Protein AF-A0A540MMQ7-F1 (afdb_monomer_lite)

Secondary structure (DSSP, 8-state):
-HHHHHHHHS-TTTS-HHHHHHHHH-HHHHHHHHHHHHHHTT--HHHHHHHHHHHHHHHHHHHHHHS-GGGS---------------------------------------

Radius of gyration: 33.76 Å; chains: 1; bounding box: 58×50×87 Å

Organism: Malus baccata (NCBI:txid106549)

Sequence (111 aa):
MKVKFDKYWGDLVKVNHFLFVGLVLDPRYKLGYVPHILKRRGCSIDEAMAKKDEIKSLIFKLYDEYIPSSNQPSVSSANSCSNTTSTTTTIGGADRNQHGRGKKRAEMDES

Structure (mmCIF, N/CA/C/O backbone):
data_AF-A0A540MMQ7-F1
#
_entry.id   AF-A0A540MMQ7-F1
#
loop_
_atom_site.group_PDB
_atom_site.id
_atom_site.type_symbol
_atom_site.label_atom_id
_atom_site.label_alt_id
_atom_site.label_comp_id
_atom_site.label_asym_id
_atom_site.label_entity_id
_atom_site.label_seq_id
_atom_site.pdbx_PDB_ins_code
_atom_site.Cartn_x
_atom_site.Cartn_y
_atom_site.Cartn_z
_atom_site.occupancy
_atom_site.B_iso_or_equiv
_atom_site.auth_seq_id
_atom_site.auth_comp_id
_atom_site.auth_asym_id
_atom_site.auth_atom_id
_atom_site.pdbx_PDB_model_num
ATOM 1 N N . MET A 1 1 ? -7.781 -25.277 7.751 1.00 85.75 1 MET A N 1
ATOM 2 C CA . MET A 1 1 ? -7.780 -23.858 7.308 1.00 85.75 1 MET A CA 1
ATOM 3 C C . MET A 1 1 ? -8.276 -23.665 5.878 1.00 85.75 1 MET A C 1
ATOM 5 O O . MET A 1 1 ? -9.071 -22.756 5.682 1.00 85.75 1 MET A O 1
ATOM 9 N N . LYS A 1 2 ? -7.914 -24.535 4.922 1.00 85.44 2 LYS A N 1
ATOM 10 C CA . LYS A 1 2 ? -8.359 -24.464 3.516 1.00 85.44 2 LYS A CA 1
ATOM 11 C C . LYS A 1 2 ? -9.884 -24.360 3.326 1.00 85.44 2 LYS A C 1
ATOM 13 O O . LYS A 1 2 ? -10.344 -23.446 2.668 1.00 85.44 2 LYS A O 1
ATOM 18 N N . VAL A 1 3 ? -10.672 -25.175 4.034 1.00 87.12 3 VAL A N 1
ATOM 19 C CA . VAL A 1 3 ? -12.153 -25.156 3.956 1.00 87.12 3 VAL A CA 1
ATOM 20 C C . VAL A 1 3 ? -12.768 -23.780 4.271 1.00 87.12 3 VAL A C 1
ATOM 22 O O . VAL A 1 3 ? -13.75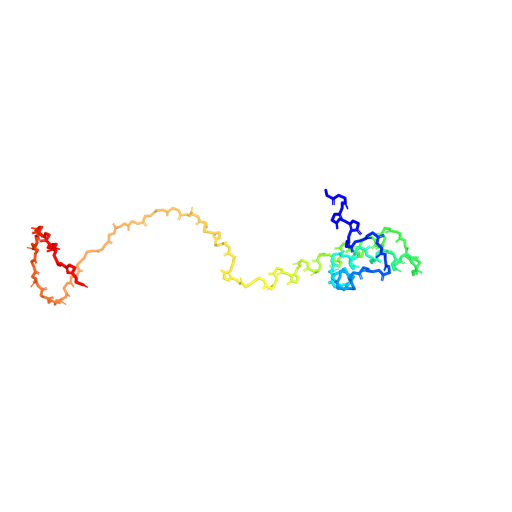2 -23.383 3.656 1.00 87.12 3 VAL A O 1
ATOM 25 N N . LYS A 1 4 ? -12.192 -23.022 5.217 1.00 84.62 4 LYS A N 1
ATOM 26 C CA . LYS A 1 4 ? -12.664 -21.662 5.534 1.00 84.62 4 LYS A CA 1
ATOM 27 C C . LYS A 1 4 ? -12.245 -20.666 4.455 1.00 84.62 4 LYS A C 1
ATOM 29 O O . LYS A 1 4 ? -13.023 -19.783 4.127 1.00 84.62 4 LYS A O 1
ATOM 34 N N . PHE A 1 5 ? -11.037 -20.817 3.914 1.00 83.81 5 PHE A N 1
ATOM 35 C CA . PHE A 1 5 ? -10.569 -19.995 2.803 1.00 83.81 5 PHE A CA 1
ATOM 36 C C . PHE A 1 5 ? -11.463 -20.198 1.578 1.00 83.81 5 PHE A C 1
ATOM 38 O O . PHE A 1 5 ? -12.049 -19.236 1.105 1.00 83.81 5 PHE A O 1
ATOM 45 N N . ASP A 1 6 ? -11.688 -21.442 1.162 1.00 84.75 6 ASP A N 1
ATOM 46 C CA . ASP A 1 6 ? -12.511 -21.765 -0.007 1.00 84.75 6 ASP A CA 1
ATOM 47 C C . ASP A 1 6 ? -13.960 -21.266 0.155 1.00 84.75 6 ASP A C 1
ATOM 49 O O . ASP A 1 6 ? -14.557 -20.780 -0.801 1.00 84.75 6 ASP A O 1
ATOM 53 N N . LYS A 1 7 ? -14.508 -21.281 1.381 1.00 83.31 7 LYS A N 1
ATOM 54 C CA . LYS A 1 7 ? -15.847 -20.743 1.680 1.00 83.31 7 LYS A CA 1
ATOM 55 C C . LYS A 1 7 ? -15.977 -19.235 1.429 1.00 83.31 7 LYS A C 1
ATOM 57 O O . LYS A 1 7 ? -17.043 -18.796 1.010 1.00 83.31 7 LYS A O 1
ATOM 62 N N . TYR A 1 8 ? -14.947 -18.448 1.742 1.00 82.12 8 TYR A N 1
ATOM 63 C CA . TYR A 1 8 ? -15.009 -16.981 1.662 1.00 82.12 8 TYR A CA 1
ATOM 64 C C . TYR A 1 8 ? -14.258 -16.390 0.467 1.00 82.12 8 TYR A C 1
ATOM 66 O O . TYR A 1 8 ? -14.541 -15.253 0.117 1.00 82.12 8 TYR A O 1
ATOM 74 N N . TRP A 1 9 ? -13.330 -17.139 -0.134 1.00 80.12 9 TRP A N 1
ATOM 75 C CA . TRP A 1 9 ? -12.398 -16.691 -1.176 1.00 80.12 9 TRP A CA 1
ATOM 76 C C . TRP A 1 9 ? -12.297 -17.644 -2.376 1.00 80.12 9 TRP A C 1
ATOM 78 O O . TRP A 1 9 ? -11.672 -17.285 -3.368 1.00 80.12 9 TRP A O 1
ATOM 88 N N . GLY A 1 10 ? -12.863 -18.855 -2.302 1.00 80.50 10 GLY A N 1
ATOM 89 C CA . GLY A 1 10 ? -12.688 -19.883 -3.336 1.00 80.50 10 GLY A CA 1
ATOM 90 C C . GLY A 1 10 ? -13.501 -19.645 -4.608 1.00 80.50 10 GLY A C 1
ATOM 91 O O . GLY A 1 10 ? -13.077 -20.048 -5.686 1.00 80.50 10 GLY A O 1
ATOM 92 N N . ASP A 1 11 ? -14.644 -18.968 -4.496 1.00 84.69 11 ASP A N 1
ATOM 93 C CA . ASP A 1 11 ? -15.489 -18.600 -5.632 1.00 84.69 11 ASP A CA 1
ATOM 94 C C . ASP A 1 11 ? -15.607 -17.074 -5.706 1.00 84.69 11 ASP A C 1
ATOM 96 O O . ASP A 1 11 ? -16.290 -16.455 -4.888 1.00 84.69 11 ASP A O 1
ATOM 100 N N . LEU A 1 12 ? -14.939 -16.470 -6.694 1.00 80.00 12 LEU A N 1
ATOM 101 C CA . LEU A 1 12 ? -14.956 -15.022 -6.934 1.00 80.00 12 LEU A CA 1
ATOM 102 C C . LEU A 1 12 ? -16.353 -14.493 -7.293 1.00 80.00 12 LEU A C 1
ATOM 104 O O . LEU A 1 12 ? -16.599 -13.304 -7.125 1.00 80.00 12 LEU A O 1
ATOM 108 N N . VAL A 1 13 ? -17.272 -15.353 -7.7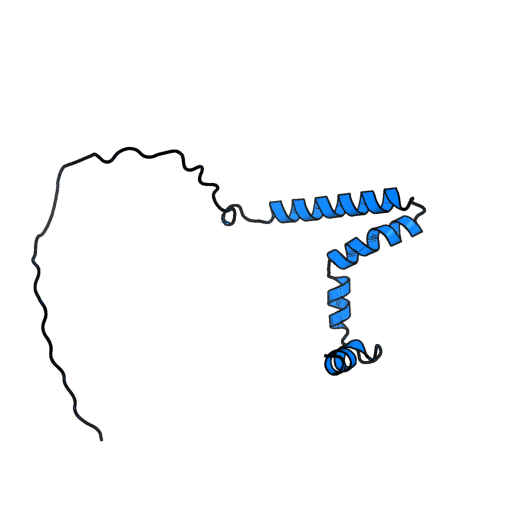48 1.00 81.44 13 VAL A N 1
ATOM 109 C CA . VAL A 1 13 ? -18.664 -14.975 -8.044 1.00 81.44 13 VAL A CA 1
ATOM 110 C C . VAL A 1 13 ? -19.502 -14.902 -6.763 1.00 81.44 13 VAL A C 1
ATOM 112 O O . VAL A 1 13 ? -20.435 -14.109 -6.677 1.00 81.44 13 VAL A O 1
ATOM 115 N N . LYS A 1 14 ? -19.168 -15.703 -5.743 1.00 82.88 14 LYS A N 1
ATOM 116 C CA . LYS A 1 14 ? -19.898 -15.778 -4.458 1.00 82.88 14 LYS A CA 1
ATOM 117 C C . LYS A 1 14 ? -19.191 -15.061 -3.309 1.00 82.88 14 LYS A C 1
ATOM 119 O O . LYS A 1 14 ? -19.641 -15.116 -2.164 1.00 82.88 14 LYS A O 1
ATOM 124 N N . VAL A 1 15 ? -18.065 -14.425 -3.604 1.00 84.75 15 VAL A N 1
ATOM 125 C CA . VAL A 1 15 ? -17.214 -13.748 -2.633 1.00 84.75 15 VAL A CA 1
ATOM 126 C C . VAL A 1 15 ? -17.953 -12.560 -2.006 1.00 84.75 15 VAL A C 1
ATOM 128 O O . VAL A 1 15 ? -18.7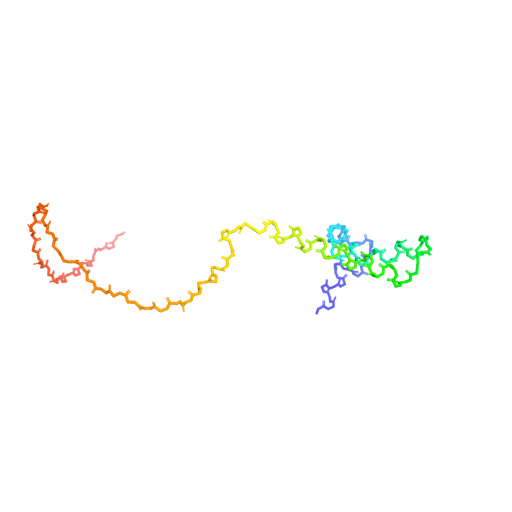29 -11.861 -2.661 1.00 84.75 15 VAL A O 1
ATOM 131 N N . ASN A 1 16 ? -17.711 -12.290 -0.725 1.00 85.19 16 ASN A N 1
ATOM 132 C CA . ASN A 1 16 ? -18.310 -11.124 -0.084 1.00 85.19 16 ASN A CA 1
ATOM 133 C C . ASN A 1 16 ? -17.619 -9.836 -0.569 1.00 85.19 16 ASN A C 1
ATOM 135 O O . ASN A 1 16 ? -16.444 -9.613 -0.275 1.00 85.19 16 ASN A O 1
ATOM 139 N N . HIS A 1 17 ? -18.367 -8.955 -1.239 1.00 86.19 17 HIS A N 1
ATOM 140 C CA . HIS A 1 17 ? -17.886 -7.657 -1.725 1.00 86.19 17 HIS A CA 1
ATOM 141 C C . HIS A 1 17 ? -17.227 -6.797 -0.636 1.00 86.19 17 HIS A C 1
ATOM 143 O O . HIS A 1 17 ? -16.268 -6.082 -0.924 1.00 86.19 17 HIS A O 1
ATOM 149 N N . PHE A 1 18 ? -17.664 -6.898 0.626 1.00 85.75 18 PHE A N 1
ATOM 150 C CA . PHE A 1 18 ? -17.052 -6.152 1.733 1.00 85.75 18 PHE A CA 1
ATOM 151 C C . PHE A 1 18 ? -15.570 -6.490 1.949 1.00 85.75 18 PHE A C 1
ATOM 153 O O . PHE A 1 18 ? -14.811 -5.630 2.391 1.00 85.75 18 PHE A O 1
ATOM 160 N N . LEU A 1 19 ? -15.129 -7.700 1.586 1.00 84.75 19 LEU A N 1
ATOM 161 C CA . LEU A 1 19 ? -13.713 -8.077 1.645 1.00 84.75 19 LEU A CA 1
ATOM 162 C C . LEU A 1 19 ? -12.872 -7.242 0.666 1.00 84.75 19 LEU A C 1
ATOM 164 O O . LEU A 1 19 ? -11.764 -6.824 0.998 1.00 84.75 19 LEU A O 1
ATOM 168 N N . PHE A 1 20 ? -13.422 -6.929 -0.508 1.00 85.38 20 PHE A N 1
ATOM 169 C CA . PHE A 1 20 ? -12.775 -6.066 -1.499 1.00 85.38 20 PHE A CA 1
ATOM 170 C C . PHE A 1 20 ? -12.847 -4.599 -1.105 1.00 85.38 20 PHE A C 1
ATOM 172 O O . PHE A 1 20 ? -11.877 -3.876 -1.300 1.00 85.38 20 PHE A O 1
ATOM 179 N N . VAL A 1 21 ? -13.957 -4.160 -0.506 1.00 87.88 21 VAL A N 1
ATOM 180 C CA . VAL A 1 21 ? -14.062 -2.799 0.038 1.00 87.88 21 VAL A CA 1
ATOM 181 C C . VAL A 1 21 ? -12.972 -2.566 1.083 1.00 87.88 21 VAL A C 1
ATOM 183 O O . VAL A 1 21 ? -12.271 -1.562 1.008 1.00 87.88 21 VAL A O 1
ATOM 186 N N . GLY A 1 22 ? -12.751 -3.521 1.993 1.00 88.00 22 GLY A N 1
ATOM 187 C CA . GLY A 1 22 ? -11.644 -3.460 2.950 1.00 88.00 22 GLY A CA 1
ATOM 188 C C . GLY A 1 22 ? -10.276 -3.345 2.270 1.00 88.00 22 GLY A C 1
ATOM 189 O O . GLY A 1 22 ? -9.462 -2.525 2.678 1.00 88.00 22 GLY A O 1
ATOM 190 N N . LEU A 1 23 ? -10.047 -4.095 1.188 1.00 85.69 23 LEU A N 1
ATOM 191 C CA . LEU A 1 23 ? -8.804 -4.030 0.413 1.00 85.69 23 LEU A CA 1
ATOM 192 C C . LEU A 1 23 ? -8.603 -2.669 -0.277 1.00 85.69 23 LEU A C 1
ATOM 194 O O . LEU A 1 23 ? -7.495 -2.142 -0.293 1.00 85.69 23 LEU A O 1
ATOM 198 N N . VAL A 1 24 ? -9.670 -2.092 -0.837 1.00 85.75 24 VAL A N 1
ATOM 199 C CA . VAL A 1 24 ? -9.647 -0.777 -1.503 1.00 85.75 24 VAL A CA 1
ATOM 200 C C . VAL A 1 24 ? -9.418 0.353 -0.500 1.00 85.75 24 VAL A C 1
ATOM 202 O O . VAL A 1 24 ? -8.720 1.322 -0.811 1.00 85.75 24 VAL A O 1
ATOM 205 N N . LEU A 1 25 ? -10.013 0.235 0.688 1.00 87.94 25 LEU A N 1
ATOM 206 C CA . LEU A 1 25 ? -9.883 1.215 1.759 1.00 87.94 25 LEU A CA 1
ATOM 207 C C . LEU A 1 25 ? -8.580 1.067 2.551 1.00 87.94 25 LEU A C 1
ATOM 209 O O . LEU A 1 25 ? -8.197 2.035 3.200 1.00 87.94 25 LEU A O 1
ATOM 213 N N . ASP A 1 26 ? -7.883 -0.078 2.492 1.00 89.06 26 ASP A N 1
ATOM 214 C CA . ASP A 1 26 ? -6.608 -0.263 3.194 1.00 89.06 26 ASP A CA 1
ATOM 215 C C . ASP A 1 26 ? -5.517 0.638 2.573 1.00 89.06 26 ASP A C 1
ATOM 217 O O . ASP A 1 26 ? -5.050 0.387 1.450 1.00 89.06 26 ASP A O 1
ATOM 221 N N . PRO A 1 27 ? -5.043 1.674 3.297 1.00 84.25 27 PRO A N 1
ATOM 222 C CA . PRO A 1 27 ? -4.021 2.583 2.789 1.00 84.25 27 PRO A CA 1
ATOM 223 C C . PRO A 1 27 ? -2.714 1.862 2.445 1.00 84.25 27 PRO A C 1
ATOM 225 O O . PRO A 1 27 ? -1.992 2.297 1.549 1.00 84.25 27 PRO A O 1
ATOM 228 N N . ARG A 1 28 ? -2.417 0.732 3.104 1.00 86.00 28 ARG A N 1
ATOM 229 C CA . ARG A 1 28 ? -1.212 -0.072 2.847 1.00 86.00 28 ARG A CA 1
ATOM 230 C C . ARG A 1 28 ? -1.281 -0.743 1.484 1.00 86.00 28 ARG A C 1
ATOM 232 O O . ARG A 1 28 ? -0.289 -0.748 0.755 1.00 86.00 28 ARG A O 1
ATOM 239 N N . TYR A 1 29 ? -2.456 -1.257 1.122 1.00 89.25 29 TYR A N 1
ATOM 240 C CA . TYR A 1 29 ? -2.682 -1.838 -0.197 1.00 89.25 29 TYR A CA 1
ATOM 241 C C . TYR A 1 29 ? -2.573 -0.764 -1.286 1.00 89.25 29 TYR A C 1
ATOM 243 O O . TYR A 1 29 ? -1.837 -0.927 -2.262 1.00 89.25 29 TYR A O 1
ATOM 251 N N . LYS A 1 30 ? -3.213 0.392 -1.071 1.00 88.00 30 LYS A N 1
ATOM 252 C CA . LYS A 1 30 ? -3.176 1.523 -2.009 1.00 88.00 30 LYS A CA 1
ATOM 253 C C . LYS A 1 30 ? -1.762 2.088 -2.202 1.00 88.00 30 LYS A C 1
ATOM 255 O O . LYS A 1 30 ? -1.380 2.402 -3.328 1.00 88.00 30 LYS A O 1
ATOM 260 N N . LEU A 1 31 ? -0.956 2.147 -1.140 1.00 91.06 31 LEU A N 1
ATOM 261 C CA . LEU A 1 31 ? 0.451 2.557 -1.194 1.00 91.06 31 LEU A CA 1
ATOM 262 C C . LEU A 1 31 ? 1.315 1.569 -1.996 1.00 91.06 31 LEU A C 1
ATOM 264 O O . LEU A 1 31 ? 2.212 1.977 -2.733 1.00 91.06 31 LEU A O 1
ATOM 268 N N . GLY A 1 32 ? 1.027 0.268 -1.899 1.00 90.88 32 GLY A N 1
ATOM 269 C CA . GLY A 1 32 ? 1.657 -0.764 -2.726 1.00 90.88 32 GLY A CA 1
ATOM 270 C C . GLY A 1 32 ? 1.387 -0.593 -4.223 1.00 90.88 32 GLY A C 1
ATOM 271 O O . GLY A 1 32 ? 2.227 -0.966 -5.036 1.00 90.88 32 GLY A O 1
ATOM 272 N N . TYR A 1 33 ? 0.263 0.027 -4.588 1.00 90.56 33 TYR A N 1
ATOM 273 C CA . TYR A 1 33 ? -0.126 0.268 -5.976 1.00 90.56 33 TYR A CA 1
ATOM 274 C C . TYR A 1 33 ? 0.551 1.499 -6.613 1.00 90.56 33 TYR A C 1
ATOM 276 O O . TYR A 1 33 ? 0.631 1.598 -7.838 1.00 90.56 33 TYR A O 1
ATOM 284 N N . VAL A 1 34 ? 1.101 2.418 -5.810 1.00 90.38 34 VAL A N 1
ATOM 285 C CA . VAL A 1 34 ? 1.735 3.663 -6.287 1.00 90.38 34 VAL A CA 1
ATOM 286 C C . VAL A 1 34 ? 2.840 3.423 -7.329 1.00 90.38 34 VAL A C 1
ATOM 288 O O . VAL A 1 34 ? 2.785 4.060 -8.385 1.00 90.38 34 VAL A O 1
ATOM 291 N N . PRO A 1 35 ? 3.789 2.480 -7.139 1.00 92.12 35 PRO A N 1
ATOM 292 C CA . PRO A 1 35 ? 4.825 2.238 -8.138 1.00 92.12 35 PRO A CA 1
ATOM 293 C C . PRO A 1 35 ? 4.271 1.745 -9.474 1.00 92.12 35 PRO A C 1
ATOM 295 O O . PRO A 1 35 ? 4.805 2.075 -10.528 1.00 92.12 35 PRO A O 1
ATOM 298 N N . HIS A 1 36 ? 3.167 0.992 -9.456 1.00 91.31 36 HIS A N 1
ATOM 299 C CA . HIS A 1 36 ? 2.522 0.510 -10.676 1.00 91.31 36 HIS A CA 1
ATOM 300 C C . HIS A 1 36 ? 1.894 1.653 -11.482 1.00 91.31 36 HIS A C 1
ATOM 302 O O . HIS A 1 36 ? 1.985 1.654 -12.712 1.00 91.31 36 HIS A O 1
ATOM 308 N N . ILE A 1 37 ? 1.296 2.641 -10.805 1.00 91.19 37 ILE A N 1
ATOM 309 C CA . ILE A 1 37 ? 0.762 3.847 -11.454 1.00 91.19 37 ILE A CA 1
ATOM 310 C C . ILE A 1 37 ? 1.902 4.657 -12.077 1.00 91.19 37 ILE A C 1
ATOM 312 O O . ILE A 1 37 ? 1.806 5.050 -13.238 1.00 91.19 37 ILE A O 1
ATOM 316 N N . LEU A 1 38 ? 2.984 4.883 -11.330 1.00 91.50 38 LEU A N 1
ATOM 317 C CA . LEU A 1 38 ? 4.124 5.683 -11.788 1.00 91.50 38 LEU A CA 1
ATOM 318 C C . LEU A 1 38 ? 4.869 5.007 -12.942 1.00 91.50 38 LEU A C 1
ATOM 320 O O . LEU A 1 38 ? 5.173 5.655 -13.941 1.00 91.50 38 LEU A O 1
ATOM 324 N N . LYS A 1 39 ? 5.031 3.681 -12.889 1.00 91.94 39 LYS A N 1
ATOM 325 C CA . LYS A 1 39 ? 5.555 2.894 -14.011 1.00 91.94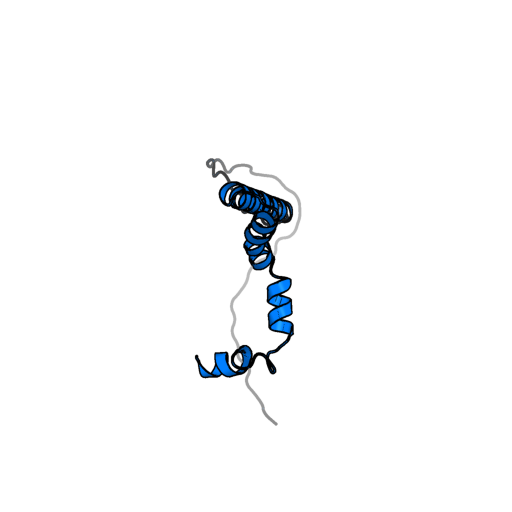 39 LYS A CA 1
ATOM 326 C C . LYS A 1 39 ? 4.693 3.046 -15.267 1.00 91.94 39 LYS A C 1
ATOM 328 O O . LYS A 1 39 ? 5.225 3.206 -16.359 1.00 91.94 39 LYS A O 1
ATOM 333 N N . ARG A 1 40 ? 3.359 3.044 -15.136 1.00 91.50 40 ARG A N 1
ATOM 334 C CA . ARG A 1 40 ? 2.443 3.281 -16.271 1.00 91.50 40 ARG A CA 1
ATOM 335 C C . ARG A 1 40 ? 2.564 4.701 -16.838 1.00 91.50 40 ARG A C 1
ATOM 337 O O . ARG A 1 40 ? 2.282 4.905 -18.013 1.00 91.50 40 ARG A O 1
ATOM 344 N N . ARG A 1 41 ? 2.971 5.673 -16.021 1.00 90.00 41 ARG A N 1
ATOM 345 C CA . ARG A 1 41 ? 3.227 7.060 -16.437 1.00 90.00 41 ARG A CA 1
ATOM 346 C C . ARG A 1 41 ? 4.601 7.262 -17.086 1.00 90.00 41 ARG A C 1
ATOM 348 O O . ARG A 1 41 ? 4.860 8.362 -17.555 1.00 90.00 41 ARG A O 1
ATOM 355 N N . GLY A 1 42 ? 5.439 6.225 -17.147 1.00 90.06 42 GLY A N 1
ATOM 356 C CA . GLY A 1 42 ? 6.770 6.284 -17.755 1.00 90.06 42 GLY A CA 1
ATOM 357 C C . GLY A 1 42 ? 7.900 6.647 -16.789 1.00 90.06 42 GLY A C 1
ATOM 358 O O . GLY A 1 42 ? 9.019 6.843 -17.246 1.00 90.06 42 GLY A O 1
ATOM 359 N N . CYS A 1 43 ? 7.641 6.715 -15.477 1.00 90.00 43 CYS A N 1
ATOM 360 C CA . CYS A 1 43 ? 8.703 6.893 -14.484 1.00 90.00 43 CYS A CA 1
ATOM 361 C C . CYS A 1 43 ? 9.585 5.643 -14.389 1.00 90.00 43 CYS A C 1
ATOM 363 O O . CYS A 1 43 ? 9.112 4.512 -14.576 1.00 90.00 43 CYS A O 1
ATOM 365 N N . SER A 1 44 ? 10.851 5.849 -14.025 1.00 92.94 44 SER A N 1
ATOM 366 C CA . SER A 1 44 ? 11.744 4.744 -13.685 1.00 92.94 44 SER A CA 1
ATOM 367 C C . SER A 1 44 ? 11.247 4.016 -12.427 1.00 92.94 44 SER A C 1
ATOM 369 O O . SER A 1 44 ? 10.492 4.558 -11.613 1.00 92.94 44 SER A O 1
ATOM 371 N N . ILE A 1 45 ? 11.638 2.748 -12.272 1.00 90.50 45 ILE A N 1
ATOM 372 C CA . ILE A 1 45 ? 11.252 1.949 -11.098 1.00 90.50 45 ILE A CA 1
ATOM 373 C C . ILE A 1 45 ? 11.805 2.585 -9.816 1.00 90.50 45 ILE A C 1
ATOM 375 O O . ILE A 1 45 ? 11.093 2.637 -8.814 1.00 90.50 45 ILE A O 1
ATOM 379 N N . ASP A 1 46 ? 13.023 3.121 -9.870 1.00 92.44 46 ASP A N 1
ATOM 380 C CA . ASP A 1 46 ? 13.690 3.727 -8.719 1.00 92.44 46 ASP A CA 1
ATOM 381 C C . ASP A 1 46 ? 12.998 5.023 -8.280 1.00 92.44 46 ASP A C 1
ATOM 383 O O . ASP A 1 46 ? 12.689 5.184 -7.099 1.00 92.44 46 ASP A O 1
ATOM 387 N N . GLU A 1 47 ? 12.637 5.902 -9.222 1.00 92.56 47 GLU A N 1
ATOM 388 C CA . GLU A 1 47 ? 11.834 7.102 -8.937 1.00 92.56 47 GLU A CA 1
ATOM 389 C C . GLU A 1 47 ? 10.469 6.745 -8.342 1.00 92.56 47 GLU A C 1
ATOM 391 O O . GLU A 1 47 ? 9.990 7.379 -7.399 1.00 92.56 47 GLU A O 1
ATOM 396 N N . ALA A 1 48 ? 9.834 5.703 -8.881 1.00 93.38 48 ALA A N 1
ATOM 397 C CA . ALA A 1 48 ? 8.531 5.249 -8.428 1.00 93.38 48 ALA A CA 1
ATOM 398 C C . ALA A 1 48 ? 8.570 4.696 -6.992 1.00 93.38 48 ALA A C 1
ATOM 400 O O . ALA A 1 48 ? 7.646 4.925 -6.205 1.00 93.38 48 ALA A O 1
ATOM 401 N N . MET A 1 49 ? 9.644 3.987 -6.645 1.00 93.75 49 MET A N 1
ATOM 402 C CA . MET A 1 49 ? 9.891 3.479 -5.297 1.00 93.75 49 MET A CA 1
ATOM 403 C C . MET A 1 49 ? 10.237 4.612 -4.327 1.00 93.75 49 MET A C 1
ATOM 405 O O . MET A 1 49 ? 9.633 4.687 -3.258 1.00 93.75 49 MET A O 1
ATOM 409 N N . ALA A 1 50 ? 11.096 5.552 -4.729 1.00 94.81 50 ALA A N 1
ATOM 410 C CA . ALA A 1 50 ? 11.416 6.731 -3.928 1.00 94.81 50 ALA A CA 1
ATOM 411 C C . ALA A 1 50 ? 10.157 7.550 -3.598 1.00 94.81 50 ALA A C 1
ATOM 413 O O . ALA A 1 50 ? 9.928 7.914 -2.443 1.00 94.81 50 ALA A O 1
ATOM 414 N N . LYS A 1 51 ? 9.272 7.763 -4.582 1.00 93.56 51 LYS A N 1
ATOM 415 C CA . LYS A 1 51 ? 7.999 8.467 -4.368 1.00 93.56 51 LYS A CA 1
ATOM 416 C C . LYS A 1 51 ? 7.065 7.712 -3.423 1.00 93.56 51 LYS A C 1
ATOM 418 O O . LYS A 1 51 ? 6.387 8.324 -2.599 1.00 93.56 51 LYS A O 1
ATOM 423 N N . LYS A 1 52 ? 7.015 6.380 -3.522 1.00 94.31 52 LYS A N 1
ATOM 424 C CA . LYS A 1 52 ? 6.255 5.544 -2.583 1.00 94.31 52 LYS A CA 1
ATOM 425 C C . LYS A 1 52 ? 6.768 5.721 -1.152 1.00 94.31 52 LYS A C 1
ATOM 427 O O . LYS A 1 52 ? 5.950 5.862 -0.244 1.00 94.31 52 LYS A O 1
ATOM 432 N N . ASP A 1 53 ? 8.080 5.724 -0.948 1.00 95.31 53 ASP A N 1
ATOM 433 C CA . ASP A 1 53 ? 8.674 5.878 0.383 1.00 95.31 53 ASP A CA 1
ATOM 434 C C . ASP A 1 53 ? 8.476 7.291 0.951 1.00 95.31 53 ASP A C 1
ATOM 436 O O . ASP A 1 53 ? 8.208 7.445 2.144 1.00 95.31 53 ASP A O 1
ATOM 440 N N . GLU A 1 54 ? 8.483 8.317 0.100 1.00 95.75 54 GLU A N 1
ATOM 441 C CA . GLU A 1 54 ? 8.114 9.685 0.479 1.00 95.75 54 GLU A CA 1
ATOM 442 C C . GLU A 1 54 ? 6.662 9.758 0.983 1.00 95.75 54 GLU A C 1
ATOM 444 O O . GLU A 1 54 ? 6.401 10.268 2.074 1.00 95.75 54 GLU A O 1
ATOM 449 N N . ILE A 1 55 ? 5.712 9.184 0.234 1.00 94.19 55 ILE A N 1
ATOM 450 C CA . ILE A 1 55 ? 4.295 9.131 0.633 1.00 94.19 55 ILE A CA 1
ATOM 451 C C . ILE A 1 55 ? 4.134 8.338 1.933 1.00 94.19 55 ILE A C 1
ATOM 453 O O . ILE A 1 55 ? 3.372 8.735 2.814 1.00 94.19 55 ILE A O 1
ATOM 457 N N . LYS A 1 56 ? 4.870 7.232 2.080 1.00 94.31 56 LYS A N 1
ATOM 458 C CA . LYS A 1 56 ? 4.892 6.434 3.307 1.00 94.31 56 LYS A CA 1
ATOM 459 C C . LYS A 1 56 ? 5.335 7.280 4.503 1.00 94.31 56 LYS A C 1
ATOM 461 O O . LYS A 1 56 ? 4.653 7.278 5.522 1.00 94.31 56 LYS A O 1
ATOM 466 N N . SER A 1 57 ? 6.439 8.014 4.366 1.00 95.44 57 SER A N 1
ATOM 467 C CA . SER A 1 57 ? 6.957 8.919 5.400 1.00 95.44 57 SER A CA 1
ATOM 468 C C . SER A 1 57 ? 5.934 9.994 5.776 1.00 95.44 57 SER A C 1
ATOM 470 O O . SER A 1 57 ? 5.702 10.232 6.958 1.00 95.44 57 SER A O 1
ATOM 472 N N . LEU A 1 58 ? 5.254 10.588 4.790 1.00 94.31 58 LEU A N 1
ATOM 473 C CA . LEU A 1 58 ? 4.205 11.581 5.031 1.00 94.31 58 LEU A CA 1
ATOM 474 C C . LEU A 1 58 ? 3.035 11.010 5.845 1.00 94.31 58 LEU A C 1
ATOM 476 O O . LEU A 1 58 ? 2.571 11.658 6.778 1.00 94.31 58 LEU A O 1
ATOM 480 N N . ILE A 1 59 ? 2.581 9.792 5.530 1.00 92.12 59 ILE A N 1
ATOM 481 C CA . ILE A 1 59 ? 1.509 9.119 6.281 1.00 92.12 59 ILE A CA 1
ATOM 482 C C . ILE A 1 59 ? 1.927 8.876 7.736 1.00 92.12 59 ILE A C 1
ATOM 484 O O . ILE A 1 59 ? 1.119 9.089 8.635 1.00 92.12 59 ILE A O 1
ATOM 488 N N . PHE A 1 60 ? 3.176 8.466 7.981 1.00 91.81 60 PHE A N 1
ATOM 489 C CA . PHE A 1 60 ? 3.678 8.292 9.348 1.00 91.81 60 PHE A CA 1
ATOM 490 C C . PHE A 1 60 ? 3.743 9.612 10.114 1.00 91.81 60 PHE A C 1
ATOM 492 O O . PHE A 1 60 ? 3.274 9.666 11.241 1.00 91.81 60 PHE A O 1
ATOM 499 N N . LYS A 1 61 ? 4.203 10.697 9.483 1.00 93.81 61 LYS A N 1
ATOM 500 C CA . LYS A 1 61 ? 4.192 12.027 10.113 1.00 93.81 61 LYS A CA 1
ATOM 501 C C . LYS A 1 61 ? 2.780 12.483 10.486 1.00 93.81 61 LYS A C 1
ATOM 503 O O . LYS A 1 61 ? 2.575 13.003 11.573 1.00 93.81 61 LYS A O 1
ATOM 508 N N . LEU A 1 62 ? 1.802 12.261 9.603 1.00 92.06 62 LEU A N 1
ATOM 509 C CA . LEU A 1 62 ? 0.394 12.558 9.892 1.00 92.06 62 LEU A CA 1
ATOM 510 C C . LEU A 1 62 ? -0.143 11.720 11.054 1.00 92.06 62 LEU A C 1
ATOM 512 O O . LEU A 1 62 ? -0.942 12.209 11.846 1.00 92.06 62 LEU A O 1
ATOM 516 N N . TYR A 1 63 ? 0.277 10.458 11.143 1.00 89.75 63 TYR A N 1
ATOM 517 C CA . TYR A 1 63 ? -0.080 9.592 12.257 1.00 89.75 63 TYR A CA 1
ATOM 518 C C . TYR A 1 63 ? 0.514 10.103 13.572 1.00 89.75 63 TYR A C 1
ATOM 520 O O . TYR A 1 63 ? -0.222 10.210 14.547 1.00 89.75 63 TYR A O 1
ATOM 528 N N . ASP A 1 64 ? 1.795 10.470 13.583 1.00 90.62 64 ASP A N 1
ATOM 529 C CA . ASP A 1 64 ? 2.480 10.983 14.772 1.00 90.62 64 ASP A CA 1
ATOM 530 C C . ASP A 1 64 ? 1.826 12.274 15.293 1.00 90.62 64 ASP A C 1
ATOM 532 O O . ASP A 1 64 ? 1.598 12.401 16.494 1.00 90.62 64 ASP A O 1
ATOM 536 N N . GLU A 1 65 ? 1.444 13.188 14.394 1.00 91.06 65 GLU A N 1
ATOM 537 C CA . GLU A 1 65 ? 0.709 14.423 14.718 1.00 91.06 65 GLU A CA 1
ATOM 538 C C . GLU A 1 65 ? -0.687 14.136 15.303 1.00 91.06 65 GLU A C 1
ATOM 540 O O . GLU A 1 65 ? -1.186 14.864 16.160 1.00 91.06 65 GLU A O 1
ATOM 545 N N . TYR A 1 66 ? -1.340 13.066 14.839 1.00 89.50 66 TYR A N 1
ATOM 546 C CA . TYR A 1 66 ? -2.674 12.683 15.295 1.00 89.50 66 TYR A CA 1
ATOM 547 C C . TYR A 1 66 ? -2.669 12.048 16.694 1.00 89.50 66 TYR A C 1
ATOM 549 O O . TYR A 1 66 ? -3.717 11.993 17.340 1.00 89.50 66 TYR A O 1
ATOM 557 N N . ILE A 1 67 ? -1.522 11.565 17.189 1.00 87.19 67 ILE A N 1
ATOM 558 C CA . ILE A 1 67 ? -1.427 11.028 18.549 1.00 87.19 67 ILE A CA 1
ATOM 559 C C . ILE A 1 67 ? -1.540 12.196 19.541 1.00 87.19 67 ILE A C 1
ATOM 561 O O . ILE A 1 67 ? -0.627 13.020 19.618 1.00 87.19 67 ILE A O 1
ATOM 565 N N . PRO A 1 68 ? -2.612 12.273 20.356 1.00 79.12 68 PRO A N 1
ATOM 566 C CA . PRO A 1 68 ? -2.727 13.327 21.350 1.00 79.12 68 PRO A CA 1
ATOM 567 C C . PRO A 1 68 ? -1.572 13.221 22.348 1.00 79.12 68 PRO A C 1
ATOM 569 O O . PRO A 1 68 ? -1.215 12.130 22.802 1.00 79.12 68 PRO A O 1
ATOM 572 N N . SER A 1 69 ? -1.013 14.368 22.727 1.00 69.81 69 SER A N 1
ATOM 573 C CA . SER A 1 69 ? 0.120 14.491 23.655 1.00 69.81 69 SER A CA 1
ATOM 574 C C . SER A 1 69 ? -0.100 13.812 25.015 1.00 69.81 69 SER A C 1
ATOM 576 O O . SER A 1 69 ? 0.867 13.538 25.718 1.00 69.81 69 SER A O 1
ATOM 578 N N . SER A 1 70 ? -1.344 13.471 25.371 1.00 66.25 70 SER A N 1
ATOM 579 C CA . SER A 1 70 ? -1.699 12.693 26.565 1.00 66.25 70 SER A CA 1
ATOM 580 C C . SER A 1 70 ? -1.309 11.211 26.504 1.00 66.25 70 SER A C 1
ATOM 582 O O . SER A 1 70 ? -1.280 10.559 27.542 1.00 66.25 70 SER A O 1
ATOM 584 N N . ASN A 1 71 ? -1.037 10.668 25.312 1.00 61.66 71 ASN A N 1
ATOM 585 C CA . ASN A 1 71 ? -0.632 9.272 25.104 1.00 61.66 71 ASN A CA 1
ATOM 586 C C . ASN A 1 71 ? 0.883 9.118 24.894 1.00 61.66 71 ASN A C 1
ATOM 588 O O . ASN A 1 71 ? 1.355 8.011 24.633 1.00 61.66 71 ASN A O 1
ATOM 592 N N . GLN A 1 72 ? 1.648 10.209 24.994 1.00 62.16 72 GLN A N 1
ATOM 593 C CA . GLN A 1 72 ? 3.103 10.135 25.010 1.00 62.16 72 GLN A CA 1
ATOM 594 C C . GLN A 1 72 ? 3.534 9.549 26.361 1.00 62.16 72 GLN A C 1
ATOM 596 O O . GLN A 1 72 ? 3.226 10.150 27.394 1.00 62.16 72 GLN A O 1
ATOM 601 N N . PRO A 1 73 ? 4.222 8.392 26.406 1.00 63.19 73 PRO A N 1
ATOM 602 C CA . PRO A 1 73 ? 4.844 7.950 27.641 1.00 63.19 73 PRO A CA 1
ATOM 603 C C . PRO A 1 73 ? 5.812 9.051 28.057 1.00 63.19 73 PRO A C 1
ATOM 605 O O . PRO A 1 73 ? 6.753 9.366 27.329 1.00 63.19 73 PRO A O 1
ATOM 608 N N . SER A 1 74 ? 5.548 9.682 29.201 1.00 60.78 74 SER A N 1
ATOM 609 C CA . SER A 1 74 ? 6.464 10.657 29.768 1.00 60.78 74 SER A CA 1
ATOM 610 C C . SER A 1 74 ? 7.820 9.974 29.900 1.00 60.78 74 SER A C 1
ATOM 612 O O . SER A 1 74 ? 7.986 9.075 30.726 1.00 60.78 74 SER A O 1
ATOM 614 N N . VAL A 1 75 ? 8.796 10.378 29.087 1.00 57.16 75 VAL A N 1
ATOM 615 C CA . VAL A 1 75 ? 10.199 10.095 29.376 1.00 57.16 75 VAL A CA 1
ATOM 616 C C . VAL A 1 75 ? 10.526 10.955 30.587 1.00 57.16 75 VAL A C 1
ATOM 618 O O . VAL A 1 75 ? 10.986 12.089 30.484 1.00 57.16 75 VAL A O 1
ATOM 621 N N . SER A 1 76 ? 10.172 10.441 31.761 1.00 52.56 76 SER A N 1
ATOM 622 C CA . SER A 1 76 ? 10.631 10.965 33.030 1.00 52.56 76 SER A CA 1
ATOM 623 C C . SER A 1 76 ? 12.126 10.690 33.073 1.00 52.56 76 SER A C 1
ATOM 625 O O . SER A 1 76 ? 12.558 9.592 33.416 1.00 52.56 76 SER A O 1
ATOM 627 N N . SER A 1 77 ? 12.919 11.681 32.673 1.00 50.31 77 SER A N 1
ATOM 628 C CA . SER A 1 77 ? 14.337 11.736 33.000 1.00 50.31 77 SER A CA 1
ATOM 629 C C . SER A 1 77 ? 14.452 11.672 34.520 1.00 50.31 77 SER A C 1
ATOM 631 O O . SER A 1 77 ? 14.179 12.647 35.220 1.00 50.31 77 SER A O 1
ATOM 633 N N . ALA A 1 78 ? 14.772 10.487 35.034 1.00 53.19 78 ALA A N 1
ATOM 634 C CA . ALA A 1 78 ? 15.011 10.248 36.443 1.00 53.19 78 ALA A CA 1
ATOM 635 C C . ALA A 1 78 ? 16.326 10.925 36.843 1.00 53.19 78 ALA A C 1
ATOM 637 O O . ALA A 1 78 ? 17.381 10.298 36.847 1.00 53.19 78 ALA A O 1
ATOM 638 N N . ASN A 1 79 ? 16.255 12.209 37.188 1.00 54.00 79 ASN A N 1
ATOM 639 C CA . ASN A 1 79 ? 17.334 12.902 37.874 1.00 54.00 79 ASN A CA 1
ATOM 640 C C . ASN A 1 79 ? 16.976 13.028 39.362 1.00 54.00 79 ASN A C 1
ATOM 642 O O . ASN A 1 79 ? 16.176 13.866 39.759 1.00 54.00 79 ASN A O 1
ATOM 646 N N . SER A 1 80 ? 17.571 12.109 40.124 1.00 42.50 80 SER A N 1
ATOM 647 C CA . SER A 1 80 ? 17.981 12.120 41.535 1.00 42.50 80 SER A CA 1
ATOM 648 C C . SER A 1 80 ? 17.203 12.903 42.611 1.00 42.50 80 SER A C 1
ATOM 650 O O . SER A 1 80 ? 17.122 14.124 42.630 1.00 42.50 80 SER A O 1
ATOM 652 N N . CYS A 1 81 ? 16.800 12.109 43.608 1.00 36.19 81 CYS A N 1
ATOM 653 C CA . CYS A 1 81 ? 16.631 12.346 45.047 1.00 36.19 81 CYS A CA 1
ATOM 654 C C . CYS A 1 81 ? 17.199 13.628 45.697 1.00 36.19 81 CYS A C 1
ATOM 656 O O . CYS A 1 81 ? 18.389 13.908 45.563 1.00 36.19 81 CYS A O 1
ATOM 658 N N . SER A 1 82 ? 16.374 14.284 46.534 1.00 44.53 82 SER A N 1
ATOM 659 C CA . SER A 1 82 ? 16.636 14.898 47.873 1.00 44.53 82 SER A CA 1
ATOM 660 C C . SER A 1 82 ? 15.563 15.977 48.148 1.00 44.53 82 SER A C 1
ATOM 662 O O . SER A 1 82 ? 15.132 16.634 47.215 1.00 44.53 82 SER A O 1
ATOM 664 N N . ASN A 1 83 ? 15.014 16.265 49.332 1.00 46.03 83 ASN A N 1
ATOM 665 C CA . ASN A 1 83 ? 15.097 15.755 50.696 1.00 46.03 83 ASN A CA 1
ATOM 666 C C . ASN A 1 83 ? 13.771 16.096 51.399 1.00 46.03 83 ASN A C 1
ATOM 668 O O . ASN A 1 83 ? 13.182 17.154 51.179 1.00 46.03 83 ASN A O 1
ATOM 672 N N . THR A 1 84 ? 13.341 15.211 52.289 1.00 45.16 84 THR A N 1
ATOM 673 C CA . THR A 1 84 ? 12.263 15.426 53.254 1.00 45.16 84 THR A CA 1
ATOM 674 C C . THR A 1 84 ? 12.696 16.445 54.304 1.00 45.16 84 THR A C 1
ATOM 676 O O . THR A 1 84 ? 13.618 16.150 55.058 1.00 45.16 84 THR A O 1
ATOM 679 N N . THR A 1 85 ? 12.027 17.596 54.416 1.00 45.91 85 THR A N 1
ATOM 680 C CA . THR A 1 85 ? 11.736 18.270 55.703 1.00 45.91 85 THR A CA 1
ATOM 681 C C . THR A 1 85 ? 10.872 19.510 55.487 1.00 45.91 85 THR A C 1
ATOM 683 O O . THR A 1 85 ? 11.274 20.421 54.774 1.00 45.91 85 THR A O 1
ATOM 686 N N . SER A 1 86 ? 9.715 19.575 56.149 1.00 40.03 86 SER A N 1
ATOM 687 C CA . SER A 1 86 ? 9.157 20.812 56.718 1.00 40.03 86 SER A CA 1
ATOM 688 C C . SER A 1 86 ? 8.034 20.452 57.693 1.00 40.03 86 SER A C 1
ATOM 690 O O . SER A 1 86 ? 7.059 19.799 57.326 1.00 40.03 86 SER A O 1
ATOM 692 N N . THR A 1 87 ? 8.218 20.854 58.947 1.00 37.75 87 THR A N 1
ATOM 693 C CA . THR A 1 87 ? 7.359 20.576 60.103 1.00 37.75 87 THR A CA 1
ATOM 694 C C . THR A 1 87 ? 6.639 21.862 60.534 1.00 37.75 87 THR A C 1
ATOM 696 O O . THR A 1 87 ? 7.278 22.909 60.589 1.00 37.75 87 THR A O 1
ATOM 699 N N . THR A 1 88 ? 5.382 21.717 60.997 1.00 35.75 88 THR A N 1
ATOM 700 C CA . THR A 1 88 ? 4.581 22.607 61.900 1.00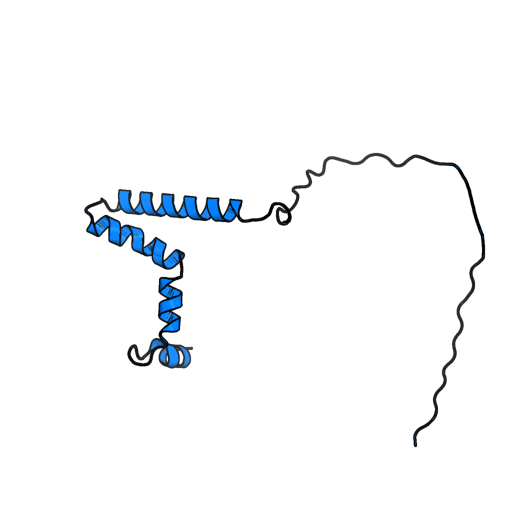 35.75 88 THR A CA 1
ATOM 701 C C . THR A 1 88 ? 4.041 23.933 61.311 1.00 35.75 88 THR A C 1
ATOM 703 O O . THR A 1 88 ? 4.725 24.588 60.545 1.00 35.75 88 THR A O 1
ATOM 706 N N . THR A 1 89 ? 2.811 24.417 61.583 1.00 39.38 89 THR A N 1
ATOM 707 C CA . THR A 1 89 ? 1.992 24.380 62.823 1.00 39.38 89 THR A CA 1
ATOM 708 C C . THR A 1 89 ? 0.508 24.751 62.552 1.00 39.38 89 THR A C 1
ATOM 710 O O . THR A 1 89 ? 0.273 25.693 61.807 1.00 39.38 89 THR A O 1
ATOM 713 N N . THR A 1 90 ? -0.433 24.055 63.230 1.00 38.12 90 THR A N 1
ATOM 714 C CA . THR A 1 90 ? -1.771 24.467 63.780 1.00 38.12 90 THR A CA 1
ATOM 715 C C . THR A 1 90 ? -2.784 25.213 62.879 1.00 38.12 90 THR A C 1
ATOM 717 O O . THR A 1 90 ? -2.445 26.198 62.249 1.00 38.12 90 THR A O 1
ATOM 720 N N . ILE A 1 91 ? -4.081 24.872 62.819 1.00 33.50 91 ILE A N 1
ATOM 721 C CA . ILE A 1 91 ? -5.102 24.948 63.888 1.00 33.50 91 ILE A CA 1
ATOM 722 C C . ILE A 1 91 ? -6.334 24.098 63.486 1.00 33.50 91 ILE A C 1
ATOM 724 O O . ILE A 1 91 ? -6.834 24.243 62.376 1.00 33.50 91 ILE A O 1
ATOM 728 N N . GLY A 1 92 ? -6.888 23.328 64.434 1.00 34.41 92 GLY A N 1
ATOM 729 C CA . GLY A 1 92 ? -8.345 23.145 64.544 1.00 34.41 92 GLY A CA 1
ATOM 730 C C . GLY A 1 92 ? -8.930 21.746 64.308 1.00 34.41 92 GLY A C 1
ATOM 731 O O . GLY A 1 92 ? -9.282 21.407 63.188 1.00 34.41 92 GLY A O 1
ATOM 732 N N . GLY A 1 93 ? -9.210 21.029 65.404 1.00 31.05 93 GLY A N 1
ATOM 733 C CA . GLY A 1 93 ? -10.522 20.381 65.560 1.00 31.05 93 GLY A CA 1
ATOM 734 C C . GLY A 1 93 ? -10.599 18.849 65.593 1.00 31.05 93 GLY A C 1
ATOM 735 O O . GLY A 1 93 ? -10.633 18.205 64.556 1.00 31.05 93 GLY A O 1
ATOM 736 N N . ALA A 1 94 ? -10.826 18.338 66.808 1.00 36.59 94 ALA A N 1
ATOM 737 C CA . ALA A 1 94 ? -11.595 17.134 67.162 1.00 36.59 94 ALA A CA 1
ATOM 738 C C . ALA A 1 94 ? -10.962 15.732 66.999 1.00 36.59 94 ALA A C 1
ATOM 740 O O . ALA A 1 94 ? -11.082 15.042 65.992 1.00 36.59 94 ALA A O 1
ATOM 741 N N . ASP A 1 95 ? -10.401 15.294 68.125 1.00 38.00 95 ASP A N 1
ATOM 742 C CA . ASP A 1 95 ? -10.201 13.921 68.595 1.00 38.00 95 ASP A CA 1
ATOM 743 C C . ASP A 1 95 ? -11.526 13.125 68.707 1.00 38.00 95 ASP A C 1
ATOM 745 O O . ASP A 1 95 ? -12.514 13.657 69.224 1.00 38.00 95 ASP A O 1
ATOM 749 N N . ARG A 1 96 ? -11.529 11.850 68.271 1.00 41.22 96 ARG A N 1
ATOM 750 C CA . ARG A 1 96 ? -12.095 10.704 69.025 1.00 41.22 96 ARG A CA 1
ATOM 751 C C . ARG A 1 96 ? -11.755 9.342 68.391 1.00 41.22 96 ARG A C 1
ATOM 753 O O . ARG A 1 96 ? -12.415 8.875 67.474 1.00 41.22 96 ARG A O 1
ATOM 760 N N . ASN A 1 97 ? -10.729 8.730 68.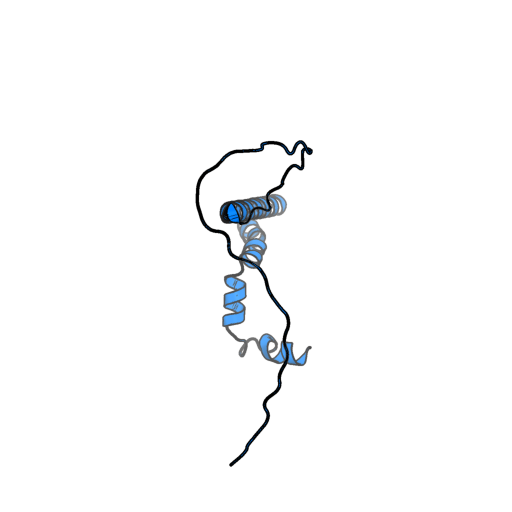974 1.00 36.03 97 ASN A N 1
ATOM 761 C CA . ASN A 1 97 ? -10.624 7.357 69.496 1.00 36.03 97 ASN A CA 1
ATOM 762 C C . ASN A 1 97 ? -11.010 6.096 68.671 1.00 36.03 97 ASN A C 1
ATOM 764 O O . ASN A 1 97 ? -12.096 5.954 68.117 1.00 36.03 97 ASN A O 1
ATOM 768 N N . GLN A 1 98 ? -10.109 5.107 68.743 1.00 43.06 98 GLN A N 1
ATOM 769 C CA . GLN A 1 98 ? -10.191 3.741 68.205 1.00 43.06 98 GLN A CA 1
ATOM 770 C C . GLN A 1 98 ? -10.942 2.769 69.139 1.00 43.06 98 GLN A C 1
ATOM 772 O O . GLN A 1 98 ? -10.783 2.865 70.352 1.00 43.06 98 GLN A O 1
ATOM 777 N N . HIS A 1 99 ? -11.633 1.768 68.572 1.00 33.03 99 HIS A N 1
ATOM 778 C CA . HIS A 1 99 ? -11.865 0.379 69.057 1.00 33.03 99 HIS A CA 1
ATOM 779 C C . HIS A 1 99 ? -12.900 -0.269 68.106 1.00 33.03 99 HIS A C 1
ATOM 781 O O . HIS A 1 99 ? -13.788 0.426 67.637 1.00 33.03 99 HIS A O 1
ATOM 787 N N . GLY A 1 100 ? -12.933 -1.548 67.733 1.00 35.34 100 GLY A N 1
ATOM 788 C CA . GLY A 1 100 ? -12.258 -2.774 68.140 1.00 35.34 100 GLY A CA 1
ATOM 789 C C . GLY A 1 100 ? -12.984 -3.960 67.460 1.00 35.34 100 GLY A C 1
ATOM 790 O O . GLY A 1 100 ? -14.130 -3.842 67.034 1.00 35.34 100 GLY A O 1
ATOM 791 N N . ARG A 1 101 ? -12.293 -5.097 67.318 1.00 35.19 101 ARG A N 1
ATOM 792 C CA . ARG A 1 101 ? -12.766 -6.372 66.729 1.00 35.19 101 ARG A CA 1
ATOM 793 C C . ARG A 1 101 ? -14.008 -6.931 67.449 1.00 35.19 101 ARG A C 1
ATOM 795 O O . ARG A 1 101 ? -14.036 -6.929 68.673 1.00 35.19 101 ARG A O 1
ATOM 802 N N . GLY A 1 102 ? -14.932 -7.574 66.722 1.00 35.97 102 GLY A N 1
ATOM 803 C CA . GLY A 1 102 ? -15.983 -8.397 67.342 1.00 35.97 102 GLY A CA 1
ATOM 804 C C . GLY A 1 102 ? -16.916 -9.134 66.369 1.00 35.97 102 GLY A C 1
ATOM 805 O O . GLY A 1 102 ? -17.668 -8.513 65.636 1.00 35.97 102 GLY A O 1
ATOM 806 N N . LYS A 1 103 ? -16.860 -10.472 66.397 1.00 45.06 103 LYS A N 1
ATOM 807 C CA . LYS A 1 103 ? -17.722 -11.464 65.714 1.00 45.06 103 LYS A CA 1
ATOM 808 C C . LYS A 1 103 ? -19.211 -11.354 66.107 1.00 45.06 103 LYS A C 1
ATOM 810 O O . LYS A 1 103 ? -19.474 -11.166 67.291 1.00 45.06 103 LYS A O 1
ATOM 815 N N . LYS A 1 104 ? -20.137 -11.746 65.211 1.00 49.50 104 LYS A N 1
ATOM 816 C CA . LYS A 1 104 ? -21.080 -12.883 65.413 1.00 49.50 104 LYS A CA 1
ATOM 817 C C . LYS A 1 104 ? -21.961 -13.169 64.181 1.00 49.50 104 LYS A C 1
ATOM 819 O O . LYS A 1 104 ? -22.395 -12.262 63.489 1.00 49.50 104 LYS A O 1
ATOM 824 N N . ARG A 1 105 ? -22.169 -14.471 63.951 1.00 40.88 105 ARG A N 1
ATOM 825 C CA . ARG A 1 105 ? -23.068 -15.120 62.983 1.00 40.88 105 ARG A CA 1
ATOM 826 C C . ARG A 1 105 ? -24.543 -14.867 63.330 1.00 40.88 105 ARG A C 1
ATOM 828 O O . ARG A 1 105 ? -24.859 -14.822 64.516 1.00 40.88 105 ARG A O 1
ATOM 835 N N . ALA A 1 106 ? -25.411 -14.865 62.320 1.00 52.59 106 ALA A N 1
ATOM 836 C CA . ALA A 1 106 ? -26.806 -15.288 62.437 1.00 52.59 106 ALA A CA 1
ATOM 837 C C . ALA A 1 106 ? -27.203 -16.039 61.151 1.00 52.59 106 ALA A C 1
ATOM 839 O O . ALA A 1 106 ? -27.012 -15.539 60.046 1.00 52.59 106 ALA A O 1
ATOM 840 N N . GLU A 1 107 ? -27.649 -17.272 61.353 1.00 44.97 107 GLU A N 1
ATOM 841 C CA . GLU A 1 107 ? -28.314 -18.209 60.438 1.00 44.97 107 GLU A CA 1
ATOM 842 C C . GLU A 1 107 ? -29.813 -18.214 60.820 1.00 44.97 107 GLU A C 1
ATOM 844 O O . GLU A 1 107 ? -30.127 -17.694 61.895 1.00 44.97 107 GLU A O 1
ATOM 849 N N . MET A 1 108 ? -30.670 -18.855 60.007 1.00 46.72 108 MET A N 1
ATOM 850 C CA . MET A 1 108 ? -32.145 -19.031 60.104 1.00 46.72 108 MET A CA 1
ATOM 851 C C . MET A 1 108 ? -32.945 -18.019 59.259 1.00 46.72 108 MET A C 1
ATOM 853 O O . MET A 1 108 ? -32.647 -16.831 59.286 1.00 46.72 108 MET A O 1
ATOM 857 N N . ASP A 1 109 ? -33.972 -18.381 58.488 1.00 50.44 109 ASP A N 1
ATOM 858 C CA . ASP A 1 109 ? -34.655 -19.659 58.233 1.00 50.44 109 ASP A CA 1
ATOM 859 C C . ASP A 1 109 ? -35.427 -19.542 56.905 1.00 50.44 109 ASP A C 1
ATOM 861 O O . ASP A 1 109 ? -35.747 -18.439 56.454 1.00 50.44 109 ASP A O 1
ATOM 865 N N . GLU A 1 110 ? -35.684 -20.691 56.299 1.00 43.00 110 GLU A N 1
ATOM 866 C CA . GLU A 1 110 ? -36.397 -20.924 55.047 1.00 43.00 110 GLU A CA 1
ATOM 867 C C . GLU A 1 110 ? -37.921 -20.960 55.286 1.00 43.00 110 GLU A C 1
ATOM 869 O O . GLU A 1 110 ? -38.401 -21.400 56.331 1.00 43.00 110 GLU A O 1
ATOM 874 N N . SER A 1 111 ? -38.709 -20.513 54.310 1.00 56.31 111 SER A N 1
ATOM 875 C CA . SER A 1 111 ? -40.105 -20.928 54.101 1.00 56.31 111 SER A CA 1
ATOM 876 C C . SER A 1 111 ? -40.433 -20.836 52.621 1.00 56.31 111 SER A C 1
ATOM 878 O O . SER A 1 111 ? -39.967 -19.861 51.985 1.00 56.31 111 SER A O 1
#

InterPro domains:
  IPR012337 Ribonuclease H-like superfamily [SSF53098] (4-85)
  IPR025525 hAT-like transposase, RNase-H fold [PF14372] (1-66)

Foldseek 3Di:
DVVVCCVAPVDPVPHDVVVVVCLVPPVVNVLVCQLVVVVVVVDDSVVSVVVSVVVVVVVVVVVVVPPPPVPPPPPPPPDDDDDDDDDDDDDDDDDDDDDDDDDDDDDDDDD

pLDDT: mean 72.1, std 22.13, range [31.05, 95.75]